Protein AF-A0A4R0TT11-F1 (afdb_monomer)

Sequence (104 aa):
MPNRKDWQPEDTQVETAAMALRAQQMRLWNLVEDSATVGRCWQQTPVWLRCEYRQMASAMLRAVHSHSPDSIRDKRPPSVRQLSEKAADEEEKRIKESLKGQDN

Solvent-accessible surface area (backbone atoms only — not comparable to full-atom values): 6101 Å² total; per-residue (Å²): 128,82,64,69,85,75,66,74,80,53,68,67,59,20,50,54,44,19,31,50,53,50,32,49,52,33,46,78,66,66,72,46,63,87,83,60,49,45,68,58,47,44,72,72,47,54,57,34,57,51,51,34,35,31,49,49,28,43,48,50,53,43,43,64,74,61,39,54,80,76,70,47,71,88,50,80,80,79,86,68,68,86,51,55,64,70,59,18,51,55,49,53,50,54,51,54,54,52,56,63,65,72,80,114

Secondary structure (DSSP, 8-state):
---TTS----HHHHHHHHHHHHHHHHHHTTSS-TT--HHHHHHTS-HHHHHHHHHHHHHHHHHHHH--HHHHTTSPPPPPPPPPHHHHHHHHHHHHHHHHTS--

Mean predicted aligned error: 5.29 Å

Foldseek 3Di:
DPDLQPDWDALVQLLVQLLVVQLVVCVVVVVDPPPDDSVNSQVPDQLLVSQQSSQQSRQVVSPVSRDDPVRCPPPDRDDRDRDDSVVSVVVVVVSVVSVVVVVD

pLDDT: mean 88.45, std 11.12, range [46.09, 97.62]

Organism: Bifidobacterium longum subsp. longum (NCBI:txid1679)

Radius of gyration: 15.02 Å; Cα contacts (8 Å, |Δi|>4): 82; chains: 1; bounding box: 35×38×37 Å

Structure (mmCIF, N/CA/C/O backbone):
data_AF-A0A4R0TT11-F1
#
_entry.id   AF-A0A4R0TT11-F1
#
loop_
_atom_site.group_PDB
_atom_site.id
_atom_site.type_symbol
_atom_site.label_atom_id
_atom_site.label_alt_id
_atom_site.label_comp_id
_atom_site.label_asym_id
_atom_site.label_entity_id
_atom_site.label_seq_id
_atom_site.pdbx_PDB_ins_code
_atom_site.Cartn_x
_atom_site.Cartn_y
_atom_site.Cartn_z
_atom_site.occupancy
_atom_site.B_iso_or_equiv
_atom_site.auth_seq_id
_atom_site.auth_comp_id
_atom_site.auth_asym_id
_atom_site.auth_atom_id
_atom_site.pdbx_PDB_model_num
ATOM 1 N N . MET A 1 1 ? 13.989 14.464 -22.254 1.00 46.78 1 MET A N 1
ATOM 2 C CA . MET A 1 1 ? 13.040 13.736 -21.384 1.00 46.78 1 MET A CA 1
ATOM 3 C C . MET A 1 1 ? 13.773 13.413 -20.096 1.00 46.78 1 MET A C 1
ATOM 5 O O . MET A 1 1 ? 14.921 12.990 -20.216 1.00 46.78 1 MET A O 1
ATOM 9 N N . PRO A 1 2 ? 13.197 13.667 -18.909 1.00 48.28 2 PRO A N 1
ATOM 10 C CA . PRO A 1 2 ? 13.843 13.293 -17.656 1.00 48.28 2 PRO A CA 1
ATOM 11 C C . PRO A 1 2 ? 14.174 11.799 -17.693 1.00 48.28 2 PRO A C 1
ATOM 13 O O . PRO A 1 2 ? 13.465 11.007 -18.320 1.00 48.28 2 PRO A O 1
ATOM 16 N N . ASN A 1 3 ? 15.311 11.440 -17.108 1.00 56.00 3 ASN A N 1
ATOM 17 C CA . ASN A 1 3 ? 15.823 10.082 -17.128 1.00 56.00 3 ASN A CA 1
ATOM 18 C C . ASN A 1 3 ? 14.755 9.155 -16.526 1.00 56.00 3 ASN A C 1
ATOM 20 O O . ASN A 1 3 ? 14.393 9.301 -15.362 1.00 56.00 3 ASN A O 1
ATOM 24 N N . ARG A 1 4 ? 14.223 8.217 -17.323 1.00 59.31 4 ARG A N 1
ATOM 25 C CA . ARG A 1 4 ? 13.096 7.330 -16.952 1.00 59.31 4 ARG A CA 1
ATOM 26 C C . ARG A 1 4 ? 13.300 6.592 -15.618 1.00 59.31 4 ARG A C 1
ATOM 28 O O . ARG A 1 4 ? 12.338 6.116 -15.034 1.00 59.31 4 ARG A O 1
ATOM 35 N N . LYS A 1 5 ? 14.554 6.480 -15.167 1.00 59.97 5 LYS A N 1
ATOM 36 C CA . LYS A 1 5 ? 14.974 5.804 -13.935 1.00 59.97 5 LYS A CA 1
ATOM 37 C C . LYS A 1 5 ? 14.743 6.613 -12.651 1.00 59.97 5 LYS A C 1
ATOM 39 O O . LYS A 1 5 ? 14.697 5.996 -11.594 1.00 59.97 5 LYS A O 1
ATOM 44 N N . ASP A 1 6 ? 14.568 7.933 -12.741 1.00 74.12 6 ASP A N 1
ATOM 45 C CA . ASP A 1 6 ? 14.465 8.819 -11.566 1.00 74.12 6 ASP A CA 1
ATOM 46 C C . ASP A 1 6 ? 13.017 9.219 -11.243 1.00 74.12 6 ASP A C 1
ATOM 48 O O . ASP A 1 6 ? 12.759 9.948 -10.286 1.00 74.12 6 ASP A O 1
ATOM 52 N N . TRP A 1 7 ? 12.053 8.740 -12.034 1.00 87.19 7 TRP A N 1
ATOM 53 C CA . TRP A 1 7 ? 10.642 9.017 -11.805 1.00 87.19 7 TRP A CA 1
ATOM 54 C C . TRP A 1 7 ? 10.151 8.370 -10.501 1.00 87.19 7 TRP A C 1
ATOM 56 O O . TRP A 1 7 ? 10.399 7.187 -10.244 1.00 87.19 7 TRP A O 1
ATOM 66 N N . GLN A 1 8 ? 9.423 9.145 -9.696 1.00 88.88 8 GLN A N 1
ATOM 67 C CA . GLN A 1 8 ? 8.747 8.677 -8.488 1.00 88.88 8 GLN A CA 1
ATOM 68 C C . GLN A 1 8 ? 7.234 8.873 -8.633 1.00 88.88 8 GLN A C 1
ATOM 70 O O . GLN A 1 8 ? 6.817 9.928 -9.114 1.00 88.88 8 GLN A O 1
ATOM 75 N N . PRO A 1 9 ? 6.420 7.882 -8.229 1.00 91.50 9 PRO A N 1
ATOM 76 C CA . PRO A 1 9 ? 4.973 8.039 -8.191 1.00 91.50 9 PRO A CA 1
ATOM 77 C C . PRO A 1 9 ? 4.569 9.048 -7.117 1.00 91.50 9 PRO A C 1
ATOM 79 O O . PRO A 1 9 ? 5.219 9.150 -6.076 1.00 91.50 9 PRO A O 1
ATOM 82 N N . GLU A 1 10 ? 3.468 9.749 -7.357 1.00 93.06 10 GLU A N 1
ATOM 83 C CA . GLU A 1 10 ? 2.877 10.646 -6.365 1.00 93.06 10 GLU A CA 1
ATOM 84 C C . GLU A 1 10 ? 2.280 9.854 -5.196 1.00 93.06 10 GLU A C 1
ATOM 86 O O . GLU A 1 10 ? 1.756 8.751 -5.382 1.00 93.06 10 GLU A O 1
ATOM 91 N N . ASP A 1 11 ? 2.287 10.442 -3.998 1.00 91.88 11 ASP A N 1
ATOM 92 C CA . ASP A 1 11 ? 1.748 9.799 -2.794 1.00 91.88 11 ASP A CA 1
ATOM 93 C C . ASP A 1 11 ? 0.287 9.359 -2.968 1.00 91.88 11 ASP A C 1
ATOM 95 O O . ASP A 1 11 ? -0.075 8.261 -2.551 1.00 91.88 11 ASP A O 1
ATOM 99 N N . THR A 1 12 ? -0.536 10.142 -3.673 1.00 93.56 12 THR A N 1
ATOM 100 C CA . THR A 1 12 ? -1.932 9.783 -3.974 1.00 93.56 12 THR A CA 1
ATOM 101 C C . THR A 1 12 ? -2.040 8.534 -4.857 1.00 93.56 12 THR A C 1
ATOM 103 O O . THR A 1 12 ? -2.890 7.667 -4.620 1.00 93.56 12 THR A O 1
ATOM 106 N N . GLN A 1 13 ? -1.154 8.385 -5.850 1.00 94.19 13 GLN A N 1
ATOM 107 C CA . GLN A 1 13 ? -1.106 7.187 -6.697 1.00 94.19 13 GLN A CA 1
ATOM 108 C C . GLN A 1 13 ? -0.692 5.961 -5.880 1.00 94.19 13 GLN A C 1
ATOM 110 O O . GLN A 1 13 ? -1.276 4.884 -6.029 1.00 94.19 13 GLN A O 1
ATOM 115 N N . VAL A 1 14 ? 0.296 6.131 -4.995 1.00 96.06 14 VAL A N 1
ATOM 116 C CA . VAL A 1 14 ? 0.786 5.070 -4.109 1.00 96.06 14 VAL A CA 1
ATOM 117 C C . VAL A 1 14 ? -0.296 4.643 -3.117 1.00 96.06 14 VAL A C 1
ATOM 119 O O . VAL A 1 14 ? -0.539 3.443 -2.993 1.00 96.06 14 VAL A O 1
ATOM 122 N N . GLU A 1 15 ? -0.970 5.588 -2.455 1.00 95.38 15 GLU A N 1
ATOM 123 C CA . GLU A 1 15 ? -2.047 5.317 -1.492 1.00 95.38 15 GLU A CA 1
ATOM 124 C C . GLU A 1 15 ? -3.191 4.560 -2.167 1.00 95.38 15 GLU A C 1
ATOM 126 O O . GLU A 1 15 ? -3.594 3.493 -1.707 1.00 95.38 15 GLU A O 1
ATOM 131 N N . THR A 1 16 ? -3.656 5.051 -3.317 1.00 95.44 16 THR A N 1
ATOM 132 C CA . THR A 1 16 ? -4.764 4.435 -4.058 1.00 95.44 16 THR A CA 1
ATOM 133 C C . THR A 1 16 ? -4.436 3.000 -4.477 1.00 95.44 16 THR A C 1
ATOM 135 O O . THR A 1 16 ? -5.241 2.085 -4.277 1.00 95.44 16 THR A O 1
ATOM 138 N N . ALA A 1 17 ? -3.237 2.774 -5.023 1.00 96.44 17 ALA A N 1
ATOM 139 C CA . ALA A 1 17 ? -2.794 1.440 -5.415 1.00 96.44 17 ALA A CA 1
ATOM 140 C C . ALA A 1 17 ? -2.631 0.510 -4.200 1.00 96.44 17 ALA A C 1
ATOM 142 O O . ALA A 1 17 ? -3.075 -0.637 -4.244 1.00 96.44 17 ALA A O 1
ATOM 143 N N . ALA A 1 18 ? -2.055 0.999 -3.099 1.00 97.19 18 ALA A N 1
ATOM 144 C CA . ALA A 1 18 ? -1.897 0.243 -1.858 1.00 97.19 18 ALA A CA 1
ATOM 145 C C . ALA A 1 18 ? -3.252 -0.193 -1.273 1.00 97.19 18 ALA A C 1
ATOM 147 O O . ALA A 1 18 ? -3.427 -1.359 -0.906 1.00 97.19 18 ALA A O 1
ATOM 148 N N . MET A 1 19 ? -4.233 0.712 -1.260 1.00 97.62 19 MET A N 1
ATOM 149 C CA . MET A 1 19 ? -5.601 0.431 -0.827 1.00 97.62 19 MET A CA 1
ATOM 150 C C . MET A 1 19 ? -6.254 -0.668 -1.676 1.00 97.62 19 MET A C 1
ATOM 152 O O . MET A 1 19 ? -6.822 -1.620 -1.131 1.00 97.62 19 MET A O 1
ATOM 156 N N . ALA A 1 20 ? -6.151 -0.564 -3.004 1.00 96.44 20 ALA A N 1
ATOM 157 C CA . ALA A 1 20 ? -6.705 -1.551 -3.927 1.00 96.44 20 ALA A CA 1
ATOM 158 C C . ALA A 1 20 ? -6.049 -2.931 -3.755 1.00 96.44 20 ALA A C 1
ATOM 160 O O . ALA A 1 20 ? -6.761 -3.931 -3.641 1.00 96.44 20 ALA A O 1
ATOM 161 N N . LEU A 1 21 ? -4.714 -2.980 -3.661 1.00 95.62 21 LEU A N 1
ATOM 162 C CA . LEU A 1 21 ? -3.957 -4.216 -3.441 1.00 95.62 21 LEU A CA 1
ATOM 163 C C . LEU A 1 21 ? -4.365 -4.902 -2.134 1.00 95.62 21 LEU A C 1
ATOM 165 O O . LEU A 1 21 ? -4.611 -6.109 -2.117 1.00 95.62 21 LEU A O 1
ATOM 169 N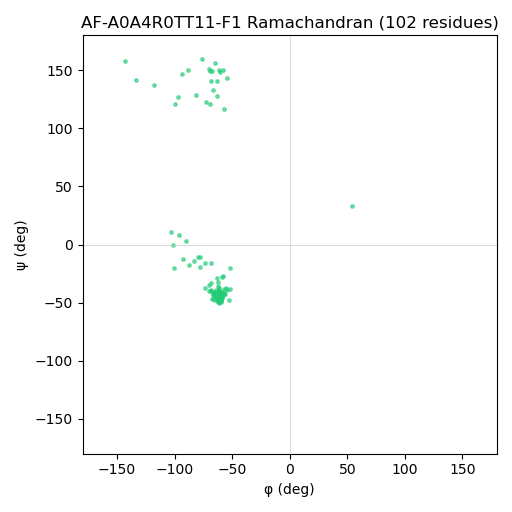 N . ARG A 1 22 ? -4.497 -4.142 -1.039 1.00 96.75 22 ARG A N 1
ATOM 170 C CA . ARG A 1 22 ? -4.919 -4.703 0.248 1.00 96.75 22 ARG A CA 1
ATOM 171 C C . ARG A 1 22 ? -6.346 -5.243 0.192 1.00 96.75 22 ARG A C 1
ATOM 173 O O . ARG A 1 22 ? -6.590 -6.345 0.677 1.00 96.75 22 ARG A O 1
ATOM 180 N N . ALA A 1 23 ? -7.276 -4.509 -0.416 1.00 96.38 23 ALA A N 1
ATOM 181 C CA . ALA A 1 23 ? -8.652 -4.975 -0.575 1.00 96.38 23 ALA A CA 1
ATOM 182 C C . ALA A 1 23 ? -8.724 -6.269 -1.407 1.00 96.38 23 ALA A C 1
ATOM 184 O O . ALA A 1 23 ? -9.433 -7.202 -1.034 1.00 96.38 23 ALA A O 1
ATOM 185 N N . GLN A 1 24 ? -7.945 -6.361 -2.491 1.00 95.19 24 GLN A N 1
ATOM 186 C CA . GLN A 1 24 ? -7.831 -7.583 -3.291 1.00 95.19 24 GLN A CA 1
ATOM 187 C C . GLN A 1 24 ? -7.269 -8.752 -2.476 1.00 95.19 24 GLN A C 1
ATOM 189 O O . GLN A 1 24 ? -7.855 -9.831 -2.499 1.00 95.19 24 GLN A O 1
ATOM 194 N N . GLN A 1 25 ? -6.187 -8.544 -1.715 1.00 95.38 25 GLN A N 1
ATOM 195 C CA . GLN A 1 25 ? -5.619 -9.593 -0.862 1.00 95.38 25 GLN A CA 1
ATOM 196 C C . GLN A 1 25 ? -6.639 -10.098 0.167 1.00 95.38 25 GLN A C 1
ATOM 198 O O . GLN A 1 25 ? -6.790 -11.304 0.339 1.00 95.38 25 GLN A O 1
ATOM 203 N N . MET A 1 26 ? -7.354 -9.193 0.845 1.00 95.88 26 MET A N 1
ATOM 204 C CA . MET A 1 26 ? -8.341 -9.585 1.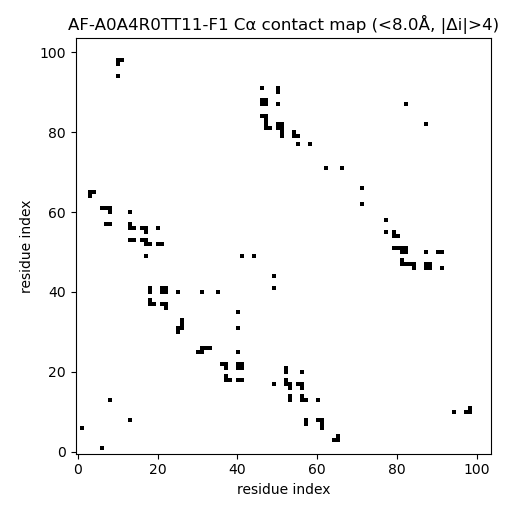854 1.00 95.88 26 MET A CA 1
ATOM 205 C C . MET A 1 26 ? -9.467 -10.434 1.258 1.00 95.88 26 MET A C 1
ATOM 207 O O . MET A 1 26 ? -9.858 -11.416 1.883 1.00 95.88 26 MET A O 1
ATOM 211 N N . ARG A 1 27 ? -9.945 -10.104 0.052 1.00 94.44 27 ARG A N 1
ATOM 212 C CA . ARG A 1 27 ? -10.963 -10.901 -0.656 1.00 94.44 27 ARG A CA 1
ATOM 213 C C . ARG A 1 27 ? -10.429 -12.265 -1.083 1.00 94.44 27 ARG A C 1
ATOM 215 O O . ARG A 1 27 ? -11.058 -13.274 -0.802 1.00 94.44 27 ARG A O 1
ATOM 222 N N . LEU A 1 28 ? -9.234 -12.314 -1.678 1.00 95.50 28 LEU A N 1
ATOM 223 C CA . LEU A 1 28 ? -8.596 -13.572 -2.099 1.00 95.50 28 LEU A CA 1
ATOM 224 C C . LEU A 1 28 ? -8.403 -14.565 -0.945 1.00 95.50 28 LEU A C 1
ATOM 226 O O . LEU A 1 28 ? -8.357 -15.7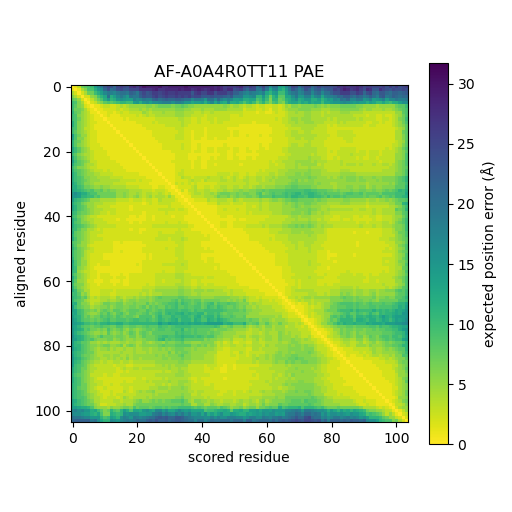71 -1.169 1.00 95.50 28 LEU A O 1
ATOM 230 N N . TRP A 1 29 ? -8.279 -14.064 0.282 1.00 95.69 29 TRP A N 1
ATOM 231 C CA . TRP A 1 29 ? -8.119 -14.877 1.485 1.00 95.69 29 TRP A CA 1
ATOM 232 C C . TRP A 1 29 ? -9.389 -14.994 2.333 1.00 95.69 29 TRP A C 1
ATOM 234 O O . TRP A 1 29 ? -9.312 -15.496 3.451 1.00 95.69 29 TRP A O 1
ATOM 244 N N . ASN A 1 30 ? -10.545 -14.553 1.827 1.00 95.25 30 ASN A N 1
ATOM 245 C CA . ASN A 1 30 ? -11.827 -14.574 2.541 1.00 95.25 30 ASN A CA 1
ATOM 246 C C . ASN A 1 30 ? -11.775 -13.886 3.924 1.00 95.25 30 ASN A C 1
ATOM 248 O O . ASN A 1 30 ? -12.449 -14.299 4.865 1.00 95.25 30 ASN A O 1
ATOM 252 N N . LEU A 1 31 ? -10.953 -12.840 4.067 1.00 93.00 31 LEU A N 1
ATOM 253 C CA . LEU A 1 31 ? -10.808 -12.066 5.309 1.00 93.00 31 LEU A CA 1
ATOM 254 C C . LEU A 1 31 ? -11.882 -10.981 5.465 1.00 93.00 31 LEU A C 1
ATOM 256 O O . LEU A 1 31 ? -12.014 -10.395 6.538 1.00 93.00 31 LEU A O 1
ATOM 260 N N . VAL A 1 32 ? -12.605 -10.674 4.391 1.00 93.38 32 VAL A N 1
ATOM 261 C CA . VAL A 1 32 ? -13.716 -9.716 4.344 1.00 93.38 32 VAL A CA 1
ATOM 262 C C . VAL A 1 32 ? -14.785 -10.236 3.397 1.00 93.38 32 VAL A C 1
ATOM 264 O O . VAL A 1 32 ? -14.486 -11.013 2.494 1.00 93.38 32 VAL A O 1
ATOM 267 N N . GLU A 1 33 ? -16.016 -9.762 3.573 1.00 89.81 33 GLU A N 1
ATOM 268 C CA . GLU A 1 33 ? -17.073 -9.955 2.582 1.00 89.81 33 GLU A CA 1
ATOM 269 C C . GLU A 1 33 ? -16.692 -9.312 1.240 1.00 89.81 33 GLU A C 1
ATOM 271 O O . GLU A 1 33 ? -16.065 -8.248 1.204 1.00 89.81 33 GLU A O 1
ATOM 276 N N . ASP A 1 34 ? -17.148 -9.893 0.131 1.00 87.06 34 ASP A N 1
ATOM 277 C CA . ASP A 1 34 ? -16.932 -9.336 -1.213 1.00 87.06 34 ASP A CA 1
ATOM 278 C C . ASP A 1 34 ? -17.505 -7.917 -1.366 1.00 87.06 34 ASP A C 1
ATOM 280 O O . ASP A 1 34 ? -16.975 -7.094 -2.119 1.00 87.06 34 ASP A O 1
ATOM 284 N N . SER A 1 35 ? -18.551 -7.610 -0.593 1.00 88.62 35 SER A N 1
ATOM 285 C CA . SER A 1 35 ? -19.204 -6.301 -0.495 1.00 88.62 35 SER A CA 1
ATOM 286 C C . SER A 1 35 ? -18.330 -5.228 0.174 1.00 88.62 35 SER A C 1
ATOM 288 O O . SER A 1 35 ? -18.631 -4.034 0.076 1.00 88.62 35 SER A O 1
ATOM 290 N N . ALA A 1 36 ? -17.252 -5.617 0.868 1.00 89.31 36 ALA A N 1
ATOM 291 C CA . ALA A 1 36 ? -16.437 -4.692 1.636 1.00 89.31 36 ALA A CA 1
ATOM 292 C C . ALA A 1 36 ? -15.783 -3.647 0.725 1.00 89.31 36 ALA A C 1
ATOM 294 O O . ALA A 1 36 ? -15.100 -3.955 -0.261 1.00 89.31 36 ALA A O 1
ATOM 295 N N . THR A 1 37 ? -15.967 -2.378 1.090 1.00 93.94 37 THR A N 1
ATOM 296 C CA . THR A 1 37 ? -15.370 -1.261 0.361 1.00 93.94 37 THR A CA 1
ATOM 297 C C . THR A 1 37 ? -13.857 -1.235 0.560 1.00 93.94 37 THR A C 1
ATOM 299 O O . THR A 1 37 ? -13.328 -1.624 1.607 1.00 93.94 37 THR A O 1
ATOM 302 N N . VAL A 1 38 ? -13.147 -0.714 -0.441 1.00 94.94 38 VAL A N 1
ATOM 303 C CA . VAL A 1 38 ? -11.689 -0.535 -0.393 1.00 94.94 38 VAL A CA 1
ATOM 304 C C . VAL A 1 38 ? -11.278 0.312 0.822 1.00 94.94 38 VAL A C 1
ATOM 306 O O . VAL A 1 38 ? -10.352 -0.048 1.545 1.00 94.94 38 VAL A O 1
ATOM 309 N N . GLY A 1 39 ? -12.025 1.386 1.108 1.00 94.44 39 GLY A N 1
ATOM 310 C CA . GLY A 1 39 ? -11.793 2.244 2.273 1.00 94.44 39 GLY A CA 1
ATOM 311 C C . GLY A 1 39 ? -11.927 1.507 3.608 1.00 94.44 39 GLY A C 1
ATOM 312 O O . GLY A 1 39 ? -11.068 1.662 4.474 1.00 94.44 39 GLY A O 1
ATOM 313 N N . ARG A 1 40 ? -12.942 0.643 3.762 1.00 93.75 40 ARG A N 1
ATOM 314 C CA . ARG A 1 40 ? -13.103 -0.180 4.973 1.00 93.75 40 ARG A CA 1
ATOM 315 C C . ARG A 1 40 ? -11.923 -1.138 5.155 1.00 93.75 40 ARG A C 1
ATOM 317 O O . ARG A 1 40 ? -11.366 -1.206 6.248 1.00 93.75 40 ARG A O 1
ATOM 324 N N . CYS A 1 41 ? -11.522 -1.839 4.093 1.00 95.69 41 CYS A N 1
ATOM 325 C CA . CYS A 1 41 ? -10.381 -2.762 4.126 1.00 95.69 41 CYS A CA 1
ATOM 326 C C . CYS A 1 41 ? -9.093 -2.040 4.554 1.00 95.69 41 CYS A C 1
ATOM 328 O O . CYS A 1 41 ? -8.320 -2.537 5.377 1.00 95.69 41 CYS A O 1
ATOM 330 N N . TRP A 1 42 ? -8.885 -0.828 4.039 1.00 96.12 42 TRP A N 1
ATOM 331 C CA . TRP A 1 42 ? -7.732 -0.009 4.389 1.00 96.12 42 TRP A CA 1
ATOM 332 C C . TRP A 1 42 ? -7.748 0.447 5.849 1.00 96.12 42 TRP A C 1
ATOM 334 O O . TRP A 1 42 ? -6.762 0.272 6.566 1.00 96.12 42 TRP A O 1
ATOM 344 N N . GLN A 1 43 ? -8.886 0.957 6.324 1.00 94.00 43 GLN A N 1
ATOM 345 C CA . GLN A 1 43 ? -9.047 1.433 7.701 1.00 94.00 43 GLN A CA 1
ATOM 346 C C . GLN A 1 43 ? -8.847 0.324 8.744 1.00 94.00 43 GLN A C 1
ATOM 348 O O . GLN A 1 43 ? -8.314 0.595 9.816 1.00 94.00 43 GLN A O 1
ATOM 353 N N . GLN A 1 44 ? -9.197 -0.922 8.418 1.00 93.06 44 GLN A N 1
ATOM 354 C CA . GLN A 1 44 ? -8.966 -2.088 9.283 1.00 93.06 44 GLN A CA 1
ATOM 355 C C . GLN A 1 44 ? -7.527 -2.625 9.228 1.00 93.06 44 GLN A C 1
ATOM 357 O O . GLN A 1 44 ? -7.150 -3.473 10.032 1.00 93.06 44 GLN A O 1
ATOM 362 N N . THR A 1 45 ? -6.712 -2.159 8.281 1.00 95.12 45 THR A N 1
ATOM 363 C CA . THR A 1 45 ? -5.327 -2.615 8.131 1.00 95.12 45 THR A CA 1
ATOM 364 C C . THR A 1 45 ? -4.417 -1.879 9.125 1.00 95.12 45 THR A C 1
ATOM 366 O O . THR A 1 45 ? -4.464 -0.647 9.151 1.00 95.12 45 THR A O 1
ATOM 369 N N . PRO A 1 46 ? -3.592 -2.587 9.927 1.00 94.94 46 PRO A N 1
ATOM 370 C CA . PRO A 1 46 ? -2.625 -1.967 10.834 1.00 94.94 46 PRO A CA 1
ATOM 371 C C . PRO A 1 46 ? -1.630 -1.064 10.103 1.00 94.94 46 PRO A C 1
ATOM 373 O O . PRO A 1 46 ? -1.276 -1.327 8.953 1.00 94.94 46 PRO A O 1
ATOM 376 N N . VAL A 1 47 ? -1.142 -0.025 10.781 1.00 95.44 47 VAL A N 1
ATOM 377 C CA . VAL A 1 47 ? -0.300 1.014 10.167 1.00 95.44 47 VAL A CA 1
ATOM 378 C C . VAL A 1 47 ? 0.991 0.446 9.570 1.00 95.44 47 VAL A C 1
ATOM 380 O O . VAL A 1 47 ? 1.301 0.730 8.415 1.00 95.44 47 VAL A O 1
ATOM 383 N N . TRP A 1 48 ? 1.697 -0.427 10.294 1.00 94.69 48 TRP A N 1
ATOM 384 C CA . TRP A 1 48 ? 2.910 -1.080 9.783 1.00 94.69 48 TRP A CA 1
ATOM 385 C C . TRP A 1 48 ? 2.655 -1.848 8.482 1.00 94.69 48 TRP A C 1
ATOM 387 O O . TRP A 1 48 ? 3.456 -1.767 7.552 1.00 94.69 48 TRP A O 1
ATOM 397 N N . LEU A 1 49 ? 1.495 -2.501 8.364 1.00 95.25 49 LEU A N 1
ATOM 398 C CA . LEU A 1 49 ? 1.121 -3.232 7.160 1.00 95.25 49 LEU A CA 1
ATOM 399 C C . LEU A 1 49 ? 0.742 -2.272 6.025 1.00 95.25 49 LEU A C 1
ATOM 401 O O . LEU A 1 49 ? 1.112 -2.505 4.877 1.00 95.25 49 LEU A O 1
ATOM 405 N N . ARG A 1 50 ? 0.077 -1.144 6.319 1.00 96.00 50 ARG A N 1
ATOM 406 C CA . ARG A 1 50 ? -0.160 -0.089 5.314 1.00 96.00 50 ARG A CA 1
ATOM 407 C C . ARG A 1 50 ? 1.153 0.412 4.712 1.00 96.00 50 ARG A 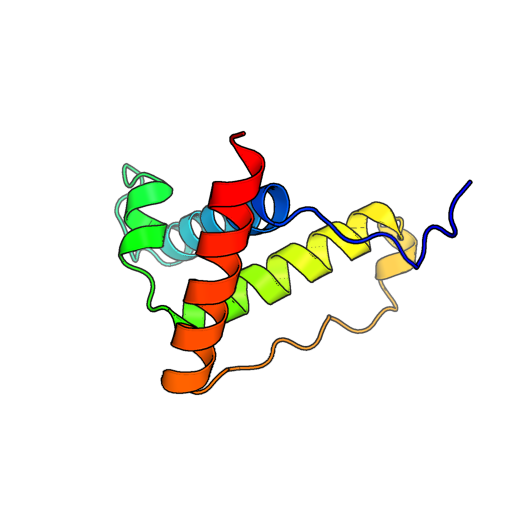C 1
ATOM 409 O O . ARG A 1 50 ? 1.242 0.558 3.496 1.00 96.00 50 ARG A O 1
ATOM 416 N N . CYS A 1 51 ? 2.185 0.621 5.530 1.00 95.38 51 CYS A N 1
ATOM 417 C CA . CYS A 1 51 ? 3.511 1.026 5.056 1.00 95.38 51 CYS A CA 1
ATOM 418 C C . CYS A 1 51 ? 4.140 -0.005 4.106 1.00 95.38 51 CYS A C 1
ATOM 420 O O . CYS A 1 51 ? 4.730 0.380 3.097 1.00 95.38 51 CYS A O 1
ATOM 422 N N . GLU A 1 52 ? 4.005 -1.303 4.379 1.00 95.00 52 GLU A N 1
ATOM 423 C CA . GLU A 1 52 ? 4.478 -2.360 3.472 1.00 95.00 52 GLU A CA 1
ATOM 424 C C . GLU A 1 52 ? 3.742 -2.325 2.128 1.00 95.00 52 GLU A C 1
ATOM 426 O O . GLU A 1 52 ? 4.366 -2.353 1.065 1.00 95.00 52 GLU A O 1
ATOM 431 N N . TYR A 1 53 ? 2.419 -2.161 2.164 1.00 96.19 53 TYR A N 1
ATOM 432 C CA . TYR A 1 53 ? 1.601 -2.033 0.961 1.00 96.19 53 TYR A CA 1
ATOM 433 C C . TYR A 1 53 ? 1.964 -0.822 0.108 1.00 96.19 53 TYR A C 1
ATOM 435 O O . TYR A 1 53 ? 2.008 -0.926 -1.118 1.00 96.19 53 TYR A O 1
ATOM 443 N N . ARG A 1 54 ? 2.281 0.314 0.735 1.00 96.06 54 ARG A N 1
ATOM 444 C CA . ARG A 1 54 ? 2.774 1.499 0.023 1.00 96.06 54 ARG A CA 1
ATOM 445 C C . ARG A 1 54 ? 4.136 1.262 -0.611 1.00 96.06 54 ARG A C 1
ATOM 447 O O . ARG A 1 54 ? 4.341 1.652 -1.757 1.00 96.06 54 ARG A O 1
ATOM 454 N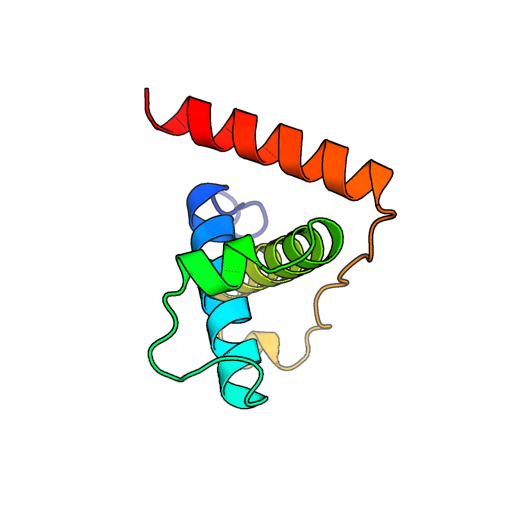 N . GLN A 1 55 ? 5.052 0.583 0.082 1.00 94.31 55 GLN A N 1
ATOM 455 C CA . GLN A 1 55 ? 6.350 0.214 -0.493 1.00 94.31 55 GLN A CA 1
ATOM 456 C C . GLN A 1 55 ? 6.176 -0.679 -1.729 1.00 94.31 55 GLN A C 1
ATOM 458 O O . GLN A 1 55 ? 6.789 -0.418 -2.768 1.00 94.31 55 GLN A O 1
ATOM 463 N N . MET A 1 56 ? 5.295 -1.682 -1.645 1.00 94.44 56 MET A N 1
ATOM 464 C CA . MET A 1 56 ? 4.951 -2.553 -2.772 1.00 94.44 56 MET A CA 1
ATOM 465 C C . MET A 1 56 ? 4.334 -1.767 -3.931 1.00 94.44 56 MET A C 1
ATOM 467 O O . MET A 1 56 ? 4.802 -1.886 -5.063 1.00 94.44 56 MET A O 1
ATOM 471 N N . ALA A 1 57 ? 3.327 -0.936 -3.657 1.00 95.62 57 ALA A N 1
ATOM 472 C CA . ALA A 1 57 ? 2.650 -0.120 -4.660 1.00 95.62 57 ALA A CA 1
ATOM 473 C C . ALA A 1 57 ? 3.620 0.844 -5.358 1.00 95.62 57 ALA A C 1
ATOM 475 O O . ALA A 1 57 ? 3.669 0.901 -6.584 1.00 95.62 57 ALA A O 1
ATOM 476 N N . SER A 1 58 ? 4.456 1.542 -4.588 1.00 94.38 58 SER A N 1
ATOM 477 C CA . SER A 1 58 ? 5.475 2.458 -5.103 1.00 94.38 58 SER A CA 1
ATOM 478 C C . SER A 1 58 ? 6.465 1.740 -6.025 1.00 94.38 58 SER A C 1
ATOM 480 O O . SER A 1 58 ? 6.770 2.211 -7.124 1.00 94.38 58 SER A O 1
ATOM 482 N N . ALA A 1 59 ? 6.932 0.555 -5.627 1.00 91.31 59 ALA A N 1
ATOM 483 C CA . ALA A 1 59 ? 7.836 -0.232 -6.451 1.00 91.31 59 ALA A CA 1
ATOM 484 C C . ALA A 1 59 ? 7.165 -0.790 -7.714 1.00 91.31 59 ALA A C 1
ATOM 486 O O . ALA A 1 59 ? 7.777 -0.764 -8.782 1.00 91.31 59 ALA A O 1
ATOM 487 N N . MET A 1 60 ? 5.912 -1.236 -7.612 1.00 90.94 60 MET A N 1
ATOM 488 C CA . MET A 1 60 ? 5.112 -1.691 -8.749 1.00 90.94 60 MET A CA 1
ATOM 489 C C . MET A 1 60 ? 4.913 -0.566 -9.774 1.00 90.94 60 MET A C 1
ATOM 491 O O . MET A 1 60 ? 5.136 -0.776 -10.964 1.00 90.94 60 MET A O 1
ATOM 495 N N . LEU A 1 61 ? 4.568 0.644 -9.324 1.00 91.81 61 LEU A N 1
ATOM 496 C CA . LEU A 1 61 ? 4.387 1.805 -10.199 1.00 91.81 61 LEU A CA 1
ATOM 497 C C . LEU A 1 61 ? 5.691 2.189 -10.910 1.00 91.81 61 LEU A C 1
ATOM 499 O O . LEU A 1 61 ? 5.697 2.373 -12.129 1.00 91.81 61 LEU A O 1
ATOM 503 N N . ARG A 1 62 ? 6.821 2.230 -10.188 1.00 89.81 62 ARG A N 1
ATOM 504 C CA . ARG A 1 62 ? 8.141 2.469 -10.803 1.00 89.81 62 ARG A CA 1
ATOM 505 C C . ARG A 1 62 ? 8.497 1.405 -11.836 1.00 89.81 62 ARG A C 1
ATOM 507 O O . ARG A 1 62 ? 9.031 1.733 -12.896 1.00 89.81 62 ARG A O 1
ATOM 514 N N . ALA A 1 63 ? 8.205 0.143 -11.534 1.00 87.50 63 ALA A N 1
ATOM 515 C CA . ALA A 1 63 ? 8.459 -0.975 -12.428 1.00 87.50 63 ALA A CA 1
ATOM 516 C C . ALA A 1 63 ? 7.667 -0.848 -13.736 1.00 87.50 63 ALA A C 1
ATOM 518 O O . ALA A 1 63 ? 8.272 -0.907 -14.803 1.00 87.50 63 ALA A O 1
ATOM 519 N N . VAL A 1 64 ? 6.358 -0.589 -13.663 1.00 86.12 64 VAL A N 1
ATOM 520 C CA . VAL A 1 64 ? 5.499 -0.396 -14.847 1.00 86.12 64 VAL A CA 1
ATOM 521 C C . VAL A 1 64 ? 5.937 0.819 -15.671 1.00 86.12 64 VAL A C 1
ATOM 523 O O . VAL A 1 64 ? 5.902 0.775 -16.897 1.00 86.12 64 VAL A O 1
ATOM 526 N N . HIS A 1 65 ? 6.400 1.892 -15.024 1.00 86.69 65 HIS A N 1
ATOM 527 C CA . HIS A 1 65 ? 6.898 3.072 -15.733 1.00 86.69 65 HIS A CA 1
ATOM 528 C C . HIS A 1 65 ? 8.231 2.821 -16.462 1.00 86.69 65 HIS A C 1
ATOM 530 O O . HIS A 1 65 ? 8.492 3.380 -17.533 1.00 86.69 65 HIS A O 1
ATOM 536 N N . SER A 1 66 ? 9.095 1.991 -15.875 1.00 85.06 66 SER A N 1
ATOM 537 C CA . SER A 1 66 ? 10.493 1.861 -16.298 1.00 85.06 66 SER A CA 1
ATOM 538 C C . SER A 1 66 ? 10.761 0.637 -17.171 1.00 85.06 66 SER A C 1
ATOM 540 O O . SER A 1 66 ? 11.804 0.579 -17.833 1.00 85.06 66 SER A O 1
ATOM 542 N N . HIS A 1 67 ? 9.889 -0.372 -17.133 1.00 84.56 67 HIS A N 1
ATOM 543 C CA . HIS A 1 67 ? 10.137 -1.703 -17.684 1.00 84.56 67 HIS A CA 1
ATOM 544 C C . HIS A 1 67 ? 8.950 -2.192 -18.513 1.00 84.56 67 HIS A C 1
ATOM 546 O O . HIS A 1 67 ? 7.794 -1.990 -18.158 1.00 84.56 67 HIS A O 1
ATOM 552 N N . SER A 1 68 ? 9.249 -2.874 -19.620 1.00 84.56 68 SER A N 1
ATOM 553 C CA . SER A 1 68 ? 8.276 -3.732 -20.295 1.00 84.56 68 SER A CA 1
ATOM 554 C C . SER A 1 68 ? 8.106 -5.053 -19.528 1.00 84.56 68 SER A C 1
ATOM 556 O O . SER A 1 68 ? 9.026 -5.439 -18.792 1.00 84.56 68 SER A O 1
ATOM 558 N N . PRO A 1 69 ? 6.994 -5.782 -19.740 1.00 82.88 69 PRO A N 1
ATOM 559 C CA . PRO A 1 69 ? 6.785 -7.110 -19.160 1.00 82.88 69 PRO A CA 1
ATOM 560 C C . PRO A 1 69 ? 7.937 -8.092 -19.421 1.00 82.88 69 PRO A C 1
ATOM 562 O O . PRO A 1 69 ? 8.331 -8.822 -18.520 1.00 82.88 69 PRO A O 1
ATOM 565 N N . ASP A 1 70 ? 8.547 -8.066 -20.607 1.00 86.19 70 ASP A N 1
ATOM 566 C CA . ASP A 1 70 ? 9.686 -8.947 -20.903 1.00 86.19 70 ASP A CA 1
ATOM 567 C C . ASP A 1 70 ? 10.937 -8.539 -20.117 1.00 86.19 70 ASP A C 1
ATOM 569 O O . ASP A 1 70 ? 11.651 -9.377 -19.574 1.00 86.19 70 ASP A O 1
ATOM 573 N N . SER A 1 71 ? 11.181 -7.231 -19.990 1.00 85.38 71 SER A N 1
ATOM 574 C CA . SER A 1 71 ? 12.385 -6.708 -19.335 1.00 85.38 71 SER A CA 1
ATOM 575 C C . SER A 1 71 ? 12.384 -6.842 -17.809 1.00 85.38 71 SER A C 1
ATOM 577 O O . SER A 1 71 ? 13.438 -6.677 -17.191 1.00 85.38 71 SER A O 1
ATOM 579 N N . ILE A 1 72 ? 11.226 -7.093 -17.183 1.00 83.19 72 ILE A N 1
ATOM 580 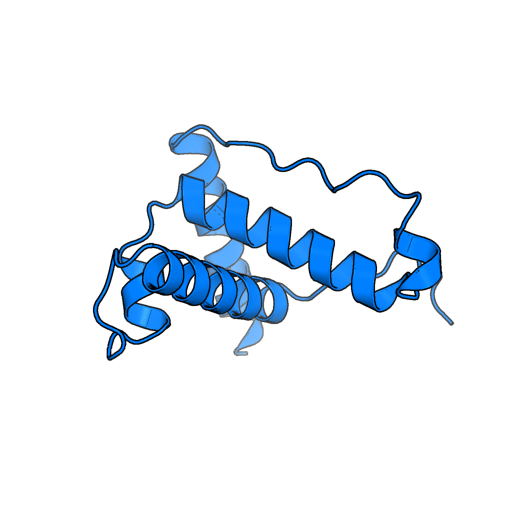C CA . ILE A 1 72 ? 11.132 -7.272 -15.728 1.00 83.19 72 ILE A CA 1
ATOM 581 C C . ILE A 1 72 ? 11.371 -8.719 -15.293 1.00 83.19 72 ILE A C 1
ATOM 583 O O . ILE A 1 72 ? 11.694 -8.944 -14.130 1.00 83.19 72 ILE A O 1
ATOM 587 N N . ARG A 1 73 ? 11.266 -9.686 -16.215 1.00 81.25 73 ARG A N 1
ATOM 588 C CA . ARG A 1 73 ? 11.358 -11.124 -15.921 1.00 81.25 73 ARG A CA 1
ATOM 589 C C . ARG A 1 73 ? 12.642 -11.511 -15.185 1.00 81.25 73 ARG A C 1
ATOM 591 O O . ARG A 1 73 ? 12.590 -12.312 -14.259 1.00 81.25 73 ARG A O 1
ATOM 598 N N . ASP A 1 74 ? 13.762 -10.898 -15.558 1.00 82.69 74 ASP A N 1
ATOM 599 C CA . ASP A 1 74 ? 15.084 -11.204 -14.995 1.00 82.69 74 ASP A CA 1
ATOM 600 C C . ASP A 1 74 ? 15.484 -10.256 -13.851 1.00 82.69 74 ASP A C 1
ATOM 602 O O . ASP A 1 74 ? 16.625 -10.262 -13.380 1.00 82.69 74 ASP A O 1
ATOM 606 N N . LYS A 1 75 ? 14.562 -9.398 -13.396 1.00 80.94 75 LYS A N 1
ATOM 607 C CA . LYS A 1 75 ? 14.829 -8.426 -12.333 1.00 80.94 75 LYS A CA 1
ATOM 608 C C . LYS A 1 75 ? 14.452 -8.974 -10.973 1.00 80.94 75 LYS A C 1
ATOM 610 O O . LYS A 1 75 ? 13.475 -9.697 -10.806 1.00 80.94 75 LYS A O 1
ATOM 615 N N . ARG A 1 76 ? 15.223 -8.564 -9.966 1.00 83.19 76 ARG A N 1
ATOM 616 C CA . ARG A 1 76 ? 14.901 -8.887 -8.579 1.00 83.19 76 ARG A CA 1
ATOM 617 C C . ARG A 1 76 ? 13.640 -8.138 -8.142 1.00 83.19 76 ARG A C 1
ATOM 619 O O . ARG A 1 76 ? 13.502 -6.957 -8.478 1.00 83.19 76 ARG A O 1
ATOM 626 N N . PRO A 1 77 ? 12.760 -8.790 -7.367 1.00 80.62 77 PRO A N 1
ATOM 627 C CA . PRO A 1 77 ? 11.634 -8.111 -6.756 1.00 80.62 77 PRO A CA 1
ATOM 628 C C . PRO A 1 77 ? 12.129 -7.013 -5.801 1.00 80.62 77 PRO A C 1
ATOM 630 O O . PRO A 1 77 ? 13.218 -7.130 -5.225 1.00 80.62 77 PRO A O 1
ATOM 633 N N . PRO A 1 78 ? 11.349 -5.936 -5.631 1.00 81.00 78 PRO A N 1
ATOM 634 C CA . PRO A 1 78 ? 11.684 -4.876 -4.695 1.00 81.00 78 PRO A CA 1
ATOM 635 C C . PRO A 1 78 ? 11.703 -5.409 -3.260 1.00 81.00 78 PRO A C 1
ATOM 637 O O . PRO A 1 78 ? 10.849 -6.203 -2.867 1.00 81.00 78 PRO A O 1
ATOM 640 N N . SER A 1 79 ? 12.663 -4.945 -2.462 1.00 85.25 79 SER A N 1
ATOM 641 C CA . SER A 1 79 ? 12.682 -5.230 -1.031 1.00 85.25 79 SER A CA 1
ATOM 642 C C . SER A 1 79 ? 11.590 -4.426 -0.333 1.00 85.25 79 SER A C 1
ATOM 644 O O . SER A 1 79 ? 11.596 -3.196 -0.401 1.00 85.25 79 SER A O 1
ATOM 646 N N . VAL A 1 80 ? 10.696 -5.114 0.367 1.00 89.69 80 VAL A N 1
ATOM 647 C CA . VAL A 1 80 ? 9.743 -4.498 1.292 1.00 89.69 80 VAL A CA 1
ATOM 648 C C . VAL A 1 80 ? 10.329 -4.603 2.690 1.00 89.69 80 VAL A C 1
ATOM 650 O O . VAL A 1 80 ? 10.736 -5.682 3.120 1.00 89.69 80 VAL A O 1
ATOM 653 N N . ARG A 1 81 ? 10.413 -3.476 3.390 1.00 90.88 81 ARG A N 1
ATOM 654 C CA . ARG A 1 81 ? 10.914 -3.416 4.758 1.00 90.88 81 ARG A CA 1
ATOM 655 C C . ARG A 1 81 ? 9.740 -3.371 5.724 1.00 90.88 81 ARG A C 1
ATOM 657 O O . ARG A 1 81 ? 8.965 -2.415 5.706 1.00 90.88 81 ARG A O 1
ATOM 664 N N . GLN A 1 82 ? 9.681 -4.355 6.613 1.00 91.38 82 GLN A N 1
ATOM 665 C CA . GLN A 1 82 ? 8.805 -4.300 7.774 1.00 91.38 82 GLN A CA 1
ATOM 666 C C . GLN A 1 82 ? 9.329 -3.235 8.741 1.00 91.38 82 GLN A C 1
ATOM 668 O O . GLN A 1 82 ? 10.489 -3.266 9.169 1.00 91.38 82 GLN A O 1
ATOM 673 N N . LEU A 1 83 ? 8.488 -2.249 9.031 1.00 91.50 83 LEU A N 1
ATOM 674 C CA . LEU A 1 83 ? 8.795 -1.190 9.985 1.00 91.50 83 LEU A CA 1
ATOM 675 C C . LEU A 1 83 ? 8.376 -1.625 11.391 1.00 91.50 83 LEU A C 1
ATOM 677 O O . LEU A 1 83 ? 7.416 -2.376 11.556 1.00 91.50 83 LEU A O 1
ATOM 681 N N . SER A 1 84 ? 9.079 -1.128 12.411 1.00 92.69 84 SER A N 1
ATOM 682 C CA . SER A 1 84 ? 8.550 -1.176 13.775 1.00 92.69 84 SER A CA 1
ATOM 683 C C . SER A 1 84 ? 7.293 -0.311 13.866 1.00 92.69 84 SER A C 1
ATOM 685 O O . SER A 1 84 ? 7.143 0.635 13.094 1.00 92.69 84 SER A O 1
ATOM 687 N N . GLU A 1 85 ? 6.411 -0.593 14.826 1.00 90.94 85 GLU A N 1
ATOM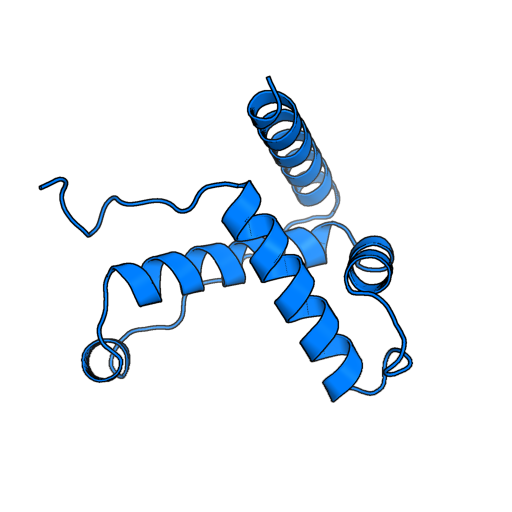 688 C CA . GLU A 1 85 ? 5.155 0.157 14.994 1.00 90.94 85 GLU A CA 1
ATOM 689 C C . GLU A 1 85 ? 5.393 1.669 15.080 1.00 90.94 85 GLU A C 1
ATOM 691 O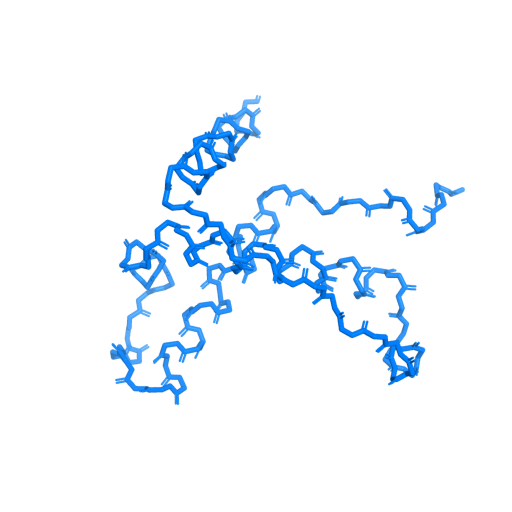 O . GLU A 1 85 ? 4.821 2.428 14.305 1.00 90.94 85 GLU A O 1
ATOM 696 N N . LYS A 1 86 ? 6.349 2.098 15.914 1.00 94.19 86 LYS A N 1
ATOM 697 C CA . LYS A 1 86 ? 6.707 3.516 16.050 1.00 94.19 86 LYS A CA 1
ATOM 698 C C . LYS A 1 86 ? 7.163 4.144 14.726 1.00 94.19 86 LYS A C 1
ATOM 700 O O . LYS A 1 86 ? 6.738 5.245 14.391 1.00 94.19 86 LYS A O 1
ATOM 705 N N . ALA A 1 87 ? 8.023 3.455 13.974 1.00 94.12 87 ALA A N 1
ATOM 706 C CA . ALA A 1 87 ? 8.504 3.963 12.690 1.00 94.12 87 ALA A CA 1
ATOM 707 C C . ALA A 1 87 ? 7.383 4.003 11.640 1.00 94.12 87 ALA A C 1
ATOM 709 O O . ALA A 1 87 ? 7.354 4.897 10.799 1.00 94.12 87 ALA A O 1
ATOM 710 N N . ALA A 1 88 ? 6.448 3.053 11.697 1.00 95.00 88 ALA A N 1
ATOM 711 C CA . ALA A 1 88 ? 5.282 3.039 10.829 1.00 95.00 88 ALA A CA 1
ATOM 712 C C . ALA A 1 88 ? 4.317 4.193 11.137 1.00 95.00 88 ALA A C 1
ATOM 714 O O . ALA A 1 88 ? 3.799 4.811 10.211 1.00 95.00 88 ALA A O 1
ATOM 715 N N . ASP A 1 89 ? 4.106 4.521 12.412 1.00 95.06 89 ASP A N 1
ATOM 716 C CA . ASP A 1 89 ? 3.261 5.650 12.814 1.00 95.06 89 ASP A CA 1
ATOM 717 C C . ASP A 1 89 ? 3.846 6.997 12.363 1.00 95.06 89 ASP A C 1
ATOM 719 O O . ASP A 1 89 ? 3.120 7.864 11.869 1.00 95.06 89 ASP A O 1
ATOM 723 N N . GLU A 1 90 ? 5.166 7.169 12.484 1.00 95.69 90 GLU A N 1
ATOM 724 C CA . GLU A 1 90 ? 5.878 8.353 11.986 1.00 95.69 90 GLU A CA 1
ATOM 725 C C . GLU A 1 90 ? 5.764 8.479 10.455 1.00 95.69 90 GLU A C 1
ATOM 727 O O . GLU A 1 90 ? 5.479 9.560 9.932 1.00 95.69 90 GLU A O 1
ATOM 732 N N . GLU A 1 91 ? 5.918 7.365 9.737 1.00 93.25 91 GLU A N 1
ATOM 733 C CA . GLU A 1 91 ? 5.757 7.283 8.282 1.00 93.25 91 GLU A CA 1
ATOM 734 C C . GLU A 1 91 ? 4.324 7.632 7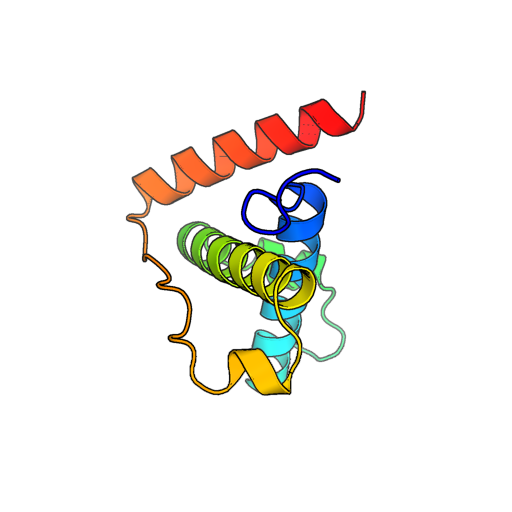.839 1.00 93.25 91 GLU A C 1
ATOM 736 O O . GLU A 1 91 ? 4.123 8.467 6.957 1.00 93.25 91 GLU A O 1
ATOM 741 N N . GLU A 1 92 ? 3.316 7.032 8.476 1.00 93.75 92 GLU A N 1
ATOM 742 C CA . GLU A 1 92 ? 1.893 7.294 8.225 1.00 93.75 92 GLU A CA 1
ATOM 743 C C . GLU A 1 92 ? 1.547 8.767 8.442 1.00 93.75 92 GLU A C 1
ATOM 745 O O . GLU A 1 92 ? 0.791 9.349 7.658 1.00 93.75 92 GLU A O 1
ATOM 750 N N . LYS A 1 93 ? 2.099 9.385 9.492 1.00 93.88 93 LYS A N 1
ATOM 751 C CA . LYS A 1 93 ? 1.901 10.809 9.761 1.00 93.88 93 LYS A CA 1
ATOM 752 C C . LYS A 1 93 ? 2.463 11.666 8.626 1.00 93.88 93 LYS A C 1
ATOM 754 O O . LYS A 1 93 ? 1.737 12.518 8.116 1.00 93.88 93 LYS A O 1
ATOM 759 N N . ARG A 1 94 ? 3.699 11.398 8.186 1.00 93.06 94 ARG A N 1
ATOM 760 C CA . ARG A 1 94 ? 4.339 12.134 7.081 1.00 93.06 94 ARG A CA 1
ATOM 761 C C . ARG A 1 94 ? 3.524 12.043 5.790 1.00 93.06 94 ARG A C 1
ATOM 763 O O . ARG A 1 94 ? 3.315 13.048 5.119 1.00 93.06 94 ARG A O 1
ATOM 770 N N . ILE A 1 95 ? 3.039 10.849 5.454 1.00 90.50 95 ILE A N 1
ATOM 771 C CA . ILE A 1 95 ? 2.254 10.625 4.233 1.00 90.50 95 ILE A CA 1
ATOM 772 C C . ILE A 1 95 ? 0.911 11.355 4.314 1.00 90.50 95 ILE A C 1
ATOM 774 O O . ILE A 1 95 ? 0.522 12.026 3.365 1.00 90.50 95 ILE A O 1
ATOM 778 N N . LYS A 1 96 ? 0.219 11.307 5.458 1.00 90.00 96 LYS A N 1
ATOM 779 C CA . LYS A 1 96 ? -1.034 12.059 5.641 1.00 90.00 96 LYS A CA 1
ATOM 780 C C . LYS A 1 96 ? -0.845 13.567 5.525 1.00 90.00 96 LYS A C 1
ATOM 782 O O . LYS A 1 96 ? -1.738 14.245 5.028 1.00 90.00 96 LYS A O 1
ATOM 787 N N . GLU A 1 97 ? 0.271 14.094 6.015 1.00 91.12 97 GLU A N 1
ATOM 788 C CA . GLU A 1 97 ? 0.613 15.511 5.863 1.00 91.12 97 GLU A CA 1
ATOM 789 C C . GLU A 1 97 ? 0.882 15.864 4.395 1.00 91.12 97 GLU A C 1
ATOM 791 O O . GLU A 1 97 ? 0.358 16.867 3.917 1.00 91.12 97 GLU A O 1
ATOM 796 N N . SER A 1 98 ? 1.603 15.007 3.665 1.00 87.50 98 SER A N 1
ATOM 797 C CA . SER A 1 98 ? 1.842 15.163 2.224 1.00 87.50 98 SER A CA 1
ATOM 798 C C . SER A 1 98 ? 0.538 15.171 1.417 1.00 87.50 98 SER A C 1
ATOM 800 O O . SER A 1 98 ? 0.294 16.097 0.647 1.00 87.50 98 SER A O 1
ATOM 802 N N . LEU A 1 99 ? -0.353 14.204 1.664 1.00 86.06 99 LEU A N 1
ATOM 803 C CA . LEU A 1 99 ? -1.643 14.095 0.972 1.00 86.06 99 LEU A CA 1
ATOM 804 C C . LEU A 1 99 ? -2.542 15.316 1.216 1.00 86.06 99 LEU A C 1
ATOM 806 O O . LEU A 1 99 ? -3.153 15.823 0.285 1.00 86.06 99 LEU A O 1
ATOM 810 N N . LYS A 1 100 ? -2.573 15.852 2.444 1.00 85.00 100 LYS A N 1
ATOM 811 C CA . LYS A 1 100 ? -3.320 17.088 2.754 1.00 85.00 100 LYS A CA 1
ATOM 812 C C . LYS A 1 100 ? -2.799 18.314 2.004 1.00 85.00 100 LYS A C 1
ATOM 814 O O . LYS A 1 100 ? -3.557 19.250 1.779 1.00 85.00 100 LYS A O 1
ATOM 819 N N . GLY A 1 101 ? -1.508 18.339 1.678 1.00 71.06 101 GLY A N 1
ATOM 820 C CA . GLY A 1 101 ? -0.884 19.429 0.932 1.00 71.06 101 GLY A CA 1
ATOM 821 C C . GLY A 1 101 ? -1.161 19.397 -0.573 1.00 71.06 101 GLY A C 1
ATOM 822 O O . GLY A 1 101 ? -0.845 20.376 -1.238 1.00 71.06 101 GLY A O 1
ATOM 823 N N . GLN A 1 102 ? -1.726 18.305 -1.101 1.00 63.62 102 GLN A N 1
ATOM 824 C CA . GLN A 1 102 ? -2.033 18.129 -2.529 1.00 63.62 102 GLN A CA 1
ATOM 825 C C . GLN A 1 102 ? -3.464 18.554 -2.908 1.00 63.62 102 GLN A C 1
ATOM 827 O O . GLN A 1 102 ? -3.751 18.693 -4.092 1.00 63.62 102 GLN A O 1
ATOM 832 N N . ASP A 1 103 ? -4.337 18.781 -1.920 1.00 56.91 103 ASP A N 1
ATOM 833 C CA . ASP A 1 103 ? -5.729 19.222 -2.112 1.00 56.91 103 ASP A CA 1
ATOM 834 C C . ASP A 1 103 ? -5.895 20.765 -2.120 1.00 56.91 103 ASP A C 1
ATOM 836 O O . ASP A 1 103 ? -7.023 21.258 -2.207 1.00 56.91 103 ASP A O 1
ATOM 840 N N . ASN A 1 104 ? -4.794 21.527 -2.020 1.00 46.09 104 ASN A N 1
ATOM 841 C CA . ASN A 1 104 ? -4.749 23.000 -2.093 1.00 46.09 104 ASN A CA 1
ATOM 842 C C . ASN A 1 104 ? -4.131 23.480 -3.410 1.00 46.09 104 ASN A C 1
ATOM 844 O O . ASN A 1 104 ? -4.556 24.558 -3.883 1.00 46.09 104 ASN A O 1
#

Nearest PDB structures (foldseek):
  6d67-assembly1_B  TM=2.008E-01  e=7.536E+00  synthetic construct